Protein AF-A0A1I2UUM0-F1 (afdb_monomer_lite)

Radius of gyration: 21.73 Å; chains: 1; bounding box: 59×58×29 Å

Secondary structure (DSSP, 8-state):
--HHHHHHHHHHHHHTGGG-S-HHHHHHHHHHHHHTT---SHHHHHHHHHHHHHHHS-TT-----------------

Foldseek 3Di:
DPPVLVVLLVVLCVLCVVVDPDSPVVVVVQVVCVVVVNHDCVVSVVSSVVSVVVVVPPPDPPDPPPPPPDPDDDDDD

InterPro domains:
  IPR021760 Plasmid replication protein C, C-terminal [PF11800] (1-50)

Structure (mmCIF, N/CA/C/O backbone):
data_AF-A0A1I2UUM0-F1
#
_entry.id   AF-A0A1I2UUM0-F1
#
loop_
_atom_site.group_PDB
_atom_site.id
_atom_site.type_symbol
_atom_site.label_atom_id
_atom_site.label_alt_id
_atom_site.label_comp_id
_atom_site.label_asym_id
_atom_site.label_entity_id
_atom_site.label_seq_id
_atom_site.pdbx_PDB_ins_code
_atom_site.Cartn_x
_atom_site.Cartn_y
_atom_site.Cartn_z
_atom_site.occupancy
_atom_site.B_iso_or_equiv
_atom_site.auth_seq_id
_atom_site.auth_comp_id
_atom_site.auth_asym_id
_atom_site.auth_atom_id
_atom_site.pdbx_PDB_model_num
ATOM 1 N N . MET A 1 1 ? -9.659 -7.312 2.217 1.00 65.38 1 MET A N 1
ATOM 2 C CA . MET A 1 1 ? -9.886 -5.887 1.878 1.00 65.38 1 MET A CA 1
ATOM 3 C C . MET A 1 1 ? -11.368 -5.625 1.689 1.00 65.38 1 MET A C 1
ATOM 5 O O . MET A 1 1 ? -12.104 -6.602 1.719 1.00 65.38 1 MET A O 1
ATOM 9 N N . GLY A 1 2 ? -11.831 -4.374 1.675 1.00 77.50 2 GLY A N 1
ATOM 10 C CA . GLY A 1 2 ? -13.074 -4.050 0.953 1.00 77.50 2 GLY A CA 1
ATOM 11 C C . GLY A 1 2 ? -12.785 -4.041 -0.554 1.00 77.50 2 GLY A C 1
ATOM 12 O O . GLY A 1 2 ? -11.611 -4.078 -0.928 1.00 77.50 2 GLY A O 1
ATOM 13 N N . GLU A 1 3 ? -13.807 -4.026 -1.400 1.00 79.38 3 GLU A N 1
ATOM 14 C CA . GLU A 1 3 ? -13.651 -4.150 -2.859 1.00 79.38 3 GLU A CA 1
ATOM 15 C C . GLU A 1 3 ? -12.813 -3.007 -3.456 1.00 79.38 3 GLU A C 1
ATOM 17 O O . GLU A 1 3 ? -11.805 -3.266 -4.115 1.00 79.38 3 GLU A O 1
ATOM 22 N N . ASP A 1 4 ? -13.100 -1.760 -3.069 1.00 80.44 4 ASP A N 1
ATOM 23 C CA . ASP A 1 4 ? -12.345 -0.574 -3.508 1.00 80.44 4 ASP A CA 1
ATOM 24 C C . ASP A 1 4 ? -10.861 -0.658 -3.137 1.00 80.44 4 ASP A C 1
ATOM 26 O O . ASP A 1 4 ? -9.962 -0.389 -3.933 1.00 80.44 4 ASP A O 1
ATOM 30 N N . ALA A 1 5 ? -10.585 -1.091 -1.907 1.00 78.75 5 ALA A N 1
ATOM 31 C CA . ALA A 1 5 ? -9.227 -1.216 -1.403 1.00 78.75 5 ALA A CA 1
ATOM 32 C C . ALA A 1 5 ? -8.420 -2.285 -2.153 1.00 78.75 5 ALA A C 1
ATOM 34 O O . ALA A 1 5 ? -7.209 -2.140 -2.343 1.00 78.75 5 ALA A O 1
ATOM 35 N N . ALA A 1 6 ? -9.084 -3.365 -2.571 1.00 83.88 6 ALA A N 1
ATOM 36 C CA . ALA A 1 6 ? -8.474 -4.390 -3.404 1.00 83.88 6 ALA A CA 1
ATOM 37 C C . ALA A 1 6 ? -8.194 -3.852 -4.814 1.00 83.88 6 ALA A C 1
ATOM 39 O O . ALA A 1 6 ? -7.066 -3.997 -5.285 1.00 83.88 6 ALA A O 1
ATOM 40 N N . ALA A 1 7 ? -9.157 -3.166 -5.436 1.00 84.75 7 ALA A N 1
ATOM 41 C CA . ALA A 1 7 ? -8.992 -2.569 -6.761 1.00 84.75 7 ALA A CA 1
ATOM 42 C C . ALA A 1 7 ? -7.822 -1.569 -6.803 1.00 84.75 7 ALA A C 1
ATOM 44 O O . ALA A 1 7 ? -6.943 -1.686 -7.658 1.00 84.75 7 ALA A O 1
ATOM 45 N N . VAL A 1 8 ? -7.736 -0.660 -5.823 1.00 82.44 8 VAL A N 1
ATOM 46 C CA . VAL A 1 8 ? -6.625 0.307 -5.700 1.00 82.44 8 VAL A CA 1
ATOM 47 C C . VAL A 1 8 ? -5.282 -0.399 -5.524 1.00 82.44 8 VAL A C 1
ATOM 49 O O . VAL A 1 8 ? -4.282 -0.002 -6.117 1.00 82.44 8 VAL A O 1
ATOM 52 N N . THR A 1 9 ? -5.248 -1.463 -4.722 1.00 82.06 9 THR A N 1
ATOM 53 C CA . THR A 1 9 ? -4.022 -2.240 -4.505 1.00 82.06 9 THR A CA 1
ATOM 54 C C . THR A 1 9 ? -3.565 -2.924 -5.795 1.00 82.06 9 THR A C 1
ATOM 56 O O . THR A 1 9 ? -2.375 -2.904 -6.099 1.00 82.06 9 THR A O 1
ATOM 59 N N . ILE A 1 10 ? -4.486 -3.505 -6.569 1.00 84.19 10 ILE A N 1
ATOM 60 C CA . ILE A 1 10 ? -4.159 -4.145 -7.849 1.00 84.19 10 ILE A CA 1
ATOM 61 C C . ILE A 1 10 ? -3.671 -3.106 -8.861 1.00 84.19 10 ILE A C 1
ATOM 63 O O . ILE A 1 10 ? -2.628 -3.321 -9.473 1.00 84.19 10 ILE A O 1
ATOM 67 N N . ALA A 1 11 ? -4.347 -1.960 -8.978 1.00 84.81 11 ALA A N 1
ATOM 68 C CA . ALA A 1 11 ? -3.891 -0.860 -9.827 1.00 84.81 11 ALA A CA 1
ATOM 69 C C . ALA A 1 11 ? -2.465 -0.414 -9.453 1.00 84.81 11 ALA A C 1
ATOM 71 O O . ALA A 1 11 ? -1.614 -0.272 -10.327 1.00 84.81 11 ALA A O 1
ATOM 72 N N . ALA A 1 12 ? -2.166 -0.306 -8.153 1.00 80.69 12 ALA A N 1
ATOM 73 C CA . ALA A 1 12 ? -0.829 0.033 -7.672 1.00 80.69 12 ALA A CA 1
ATOM 74 C C . ALA A 1 12 ? 0.240 -0.999 -8.009 1.00 80.69 12 ALA A C 1
ATOM 76 O O . ALA A 1 12 ? 1.376 -0.628 -8.305 1.00 80.69 12 ALA A O 1
ATOM 77 N N . ILE A 1 13 ? -0.111 -2.282 -7.946 1.00 83.31 13 ILE A N 1
ATOM 78 C CA . ILE A 1 13 ? 0.798 -3.362 -8.317 1.00 83.31 13 ILE A CA 1
ATOM 79 C C . ILE A 1 13 ? 1.112 -3.300 -9.811 1.00 83.31 13 ILE A C 1
ATOM 81 O O . ILE A 1 13 ? 2.276 -3.409 -10.182 1.00 83.31 13 ILE A O 1
ATOM 85 N N . LEU A 1 14 ? 0.094 -3.095 -10.646 1.00 83.81 14 LEU A N 1
ATOM 86 C CA . LEU A 1 14 ? 0.250 -3.012 -12.098 1.00 83.81 14 LEU A CA 1
ATOM 87 C C . LEU A 1 14 ? 1.081 -1.790 -12.507 1.00 83.81 14 LEU A C 1
ATOM 89 O O . LEU A 1 14 ? 2.022 -1.918 -13.284 1.00 83.81 14 LEU A O 1
ATOM 93 N N . GLU A 1 15 ? 0.804 -0.623 -11.926 1.00 80.94 15 GLU A N 1
ATOM 94 C CA . GLU A 1 15 ? 1.522 0.621 -12.236 1.00 80.94 15 GLU A CA 1
ATOM 95 C C . GLU A 1 15 ? 2.992 0.600 -11.781 1.00 80.94 15 GLU A C 1
ATOM 97 O O . GLU A 1 15 ? 3.829 1.326 -12.317 1.00 80.94 15 GLU A O 1
ATOM 102 N N . ARG A 1 16 ? 3.332 -0.254 -10.806 1.00 76.62 16 ARG A N 1
ATOM 103 C CA . ARG A 1 16 ? 4.691 -0.425 -10.268 1.00 76.62 16 ARG A CA 1
ATOM 104 C C . ARG A 1 16 ? 5.258 -1.828 -10.501 1.00 76.62 16 ARG A C 1
ATOM 106 O O . ARG A 1 16 ? 6.138 -2.234 -9.740 1.00 76.62 16 ARG A O 1
ATOM 113 N N . GLN A 1 17 ? 4.795 -2.575 -11.508 1.00 76.88 17 GLN A N 1
ATOM 114 C CA . GLN A 1 17 ? 5.161 -3.995 -11.648 1.00 76.88 17 GLN A CA 1
ATOM 115 C C . GLN A 1 17 ? 6.681 -4.227 -11.659 1.00 76.88 17 GLN A C 1
ATOM 117 O O . GLN A 1 17 ? 7.168 -5.183 -11.068 1.00 76.88 17 GLN A O 1
ATOM 122 N N . GLU A 1 18 ? 7.441 -3.305 -12.253 1.00 76.06 18 GLU A N 1
ATOM 123 C CA . GLU A 1 18 ? 8.902 -3.393 -12.376 1.00 76.06 18 GLU A CA 1
ATOM 124 C C . GLU A 1 18 ? 9.634 -3.150 -11.048 1.00 76.06 18 GLU A C 1
ATOM 126 O O . GLU A 1 18 ? 10.788 -3.532 -10.879 1.00 76.06 18 GLU A O 1
ATOM 131 N N . GLN A 1 19 ? 8.961 -2.519 -10.084 1.00 74.38 19 GLN A N 1
ATOM 132 C CA . GLN A 1 19 ? 9.508 -2.187 -8.767 1.00 74.38 19 GLN A CA 1
ATOM 133 C C . GLN A 1 19 ? 9.012 -3.135 -7.667 1.00 74.38 19 GLN A C 1
ATOM 135 O O . GLN A 1 19 ? 9.513 -3.082 -6.542 1.00 74.38 19 GLN A O 1
ATOM 140 N N . ILE A 1 20 ? 8.023 -3.986 -7.956 1.00 75.12 20 ILE A N 1
ATOM 141 C CA . ILE A 1 20 ? 7.431 -4.916 -6.992 1.00 75.12 20 ILE A CA 1
ATOM 142 C C . ILE A 1 20 ? 7.946 -6.322 -7.278 1.00 75.12 20 ILE A C 1
ATOM 144 O O . ILE A 1 20 ? 7.469 -7.024 -8.161 1.00 75.12 20 ILE A O 1
ATOM 148 N N . THR A 1 21 ? 8.894 -6.766 -6.457 1.00 77.25 21 THR A N 1
ATOM 149 C CA . THR A 1 21 ? 9.542 -8.077 -6.601 1.00 77.25 21 THR A CA 1
ATOM 150 C C . THR A 1 21 ? 8.588 -9.253 -6.362 1.00 77.25 21 THR A C 1
ATOM 152 O O . THR A 1 21 ? 8.762 -10.317 -6.944 1.00 77.25 21 THR A O 1
ATOM 155 N N . SER A 1 22 ? 7.582 -9.094 -5.491 1.00 83.19 22 SER A N 1
ATOM 156 C CA . SER A 1 22 ? 6.627 -10.165 -5.169 1.00 83.19 22 SER A CA 1
ATOM 157 C C . SER A 1 22 ? 5.208 -9.628 -4.936 1.00 83.19 22 SER A C 1
ATOM 159 O O . SER A 1 22 ? 4.842 -9.288 -3.804 1.00 83.19 22 SER A O 1
ATOM 161 N N . PRO A 1 23 ? 4.375 -9.579 -5.992 1.00 80.75 23 PRO A N 1
ATOM 162 C CA . PRO A 1 23 ? 2.979 -9.152 -5.899 1.00 80.75 23 PRO A CA 1
ATOM 163 C C . PRO A 1 23 ? 2.163 -9.983 -4.898 1.00 80.75 23 PRO A C 1
ATOM 165 O O . PRO A 1 23 ? 1.413 -9.442 -4.086 1.00 80.75 23 PRO A O 1
ATOM 168 N N . GLY A 1 24 ? 2.354 -11.307 -4.910 1.00 84.25 24 GLY A N 1
ATOM 169 C CA . GLY A 1 24 ? 1.633 -12.234 -4.033 1.00 84.25 24 GLY A CA 1
ATOM 170 C C . GLY A 1 24 ? 1.999 -12.076 -2.555 1.00 84.25 24 GLY A C 1
ATOM 171 O O . GLY A 1 24 ? 1.112 -12.058 -1.700 1.00 84.25 24 GLY A O 1
ATOM 172 N N . GLY A 1 25 ? 3.289 -11.892 -2.246 1.00 86.62 25 GLY A N 1
ATOM 173 C CA . GLY A 1 25 ? 3.742 -11.623 -0.878 1.00 86.62 25 GLY A CA 1
ATOM 174 C C . GLY A 1 25 ? 3.180 -10.305 -0.343 1.00 86.62 25 GLY A C 1
ATOM 175 O O . GLY A 1 25 ? 2.700 -10.242 0.789 1.00 86.62 25 GLY A O 1
ATOM 176 N N . TYR A 1 26 ? 3.142 -9.271 -1.187 1.00 83.88 26 TYR A N 1
ATOM 177 C CA . TYR A 1 26 ? 2.563 -7.978 -0.832 1.00 83.88 26 TYR A CA 1
ATOM 178 C C . TYR A 1 26 ? 1.061 -8.079 -0.515 1.00 83.88 26 TYR A C 1
ATOM 180 O O . TYR A 1 26 ? 0.620 -7.585 0.527 1.00 83.88 26 TYR A O 1
ATOM 188 N N . LEU A 1 27 ? 0.284 -8.790 -1.343 1.00 84.06 27 LEU A N 1
ATOM 189 C CA . LEU A 1 27 ? -1.145 -9.035 -1.104 1.00 84.06 27 LEU A CA 1
ATOM 190 C C . LEU A 1 27 ? -1.410 -9.811 0.194 1.00 84.06 27 LEU A C 1
ATOM 192 O O . LEU A 1 27 ? -2.383 -9.516 0.899 1.00 84.06 27 LEU A O 1
ATOM 196 N N . ARG A 1 28 ? -0.545 -10.770 0.546 1.00 87.31 28 ARG A N 1
ATOM 197 C CA . ARG A 1 28 ? -0.663 -11.520 1.804 1.00 87.31 28 ARG A CA 1
ATOM 198 C C . ARG A 1 28 ? -0.442 -10.617 3.014 1.00 87.31 28 ARG A C 1
ATOM 200 O O . ARG A 1 28 ? -1.336 -10.513 3.848 1.00 87.31 28 ARG A O 1
ATOM 207 N N . THR A 1 29 ? 0.647 -9.851 3.026 1.00 85.50 29 THR A N 1
ATOM 208 C CA . THR A 1 29 ? 0.942 -8.865 4.082 1.00 85.50 29 THR A CA 1
ATOM 209 C C . THR A 1 29 ? -0.163 -7.819 4.230 1.00 85.50 29 THR A C 1
ATOM 211 O O . THR A 1 29 ? -0.448 -7.332 5.325 1.00 85.50 29 THR A O 1
ATOM 214 N N . LEU A 1 30 ? -0.789 -7.430 3.123 1.00 83.12 30 LEU A N 1
ATOM 215 C CA . LEU A 1 30 ? -1.934 -6.532 3.130 1.00 83.12 30 LEU A CA 1
ATOM 216 C C . LEU A 1 30 ? -3.168 -7.200 3.758 1.00 83.12 30 LEU A C 1
ATOM 218 O O . LEU A 1 30 ? -3.801 -6.622 4.646 1.00 83.12 30 LEU A O 1
ATOM 222 N N . THR A 1 31 ? -3.483 -8.428 3.357 1.00 84.62 31 THR A N 1
ATOM 223 C CA . THR A 1 31 ? -4.594 -9.200 3.928 1.00 84.62 31 THR A CA 1
ATOM 224 C C . THR A 1 31 ? -4.413 -9.424 5.430 1.00 84.62 31 THR A C 1
ATOM 226 O O . THR A 1 31 ? -5.371 -9.243 6.186 1.00 84.62 31 THR A O 1
ATOM 229 N N . ASP A 1 32 ? -3.191 -9.722 5.868 1.00 88.06 32 ASP A N 1
ATOM 230 C CA . ASP A 1 32 ? -2.839 -9.892 7.279 1.00 88.06 32 ASP A CA 1
ATOM 231 C C . ASP A 1 32 ? -3.007 -8.582 8.060 1.00 88.06 32 ASP A C 1
ATOM 233 O O . ASP A 1 32 ? -3.647 -8.567 9.112 1.00 88.06 32 ASP A O 1
ATOM 237 N N . ARG A 1 33 ? -2.567 -7.444 7.502 1.00 83.81 33 ARG A N 1
ATOM 238 C CA . ARG A 1 33 ? -2.823 -6.116 8.089 1.00 83.81 33 ARG A CA 1
ATOM 239 C C . ARG A 1 33 ? -4.310 -5.790 8.199 1.00 83.81 33 ARG A C 1
ATOM 241 O O . ARG A 1 33 ? -4.726 -5.196 9.191 1.00 83.81 33 ARG A O 1
ATOM 248 N N . LYS A 1 34 ? -5.143 -6.193 7.229 1.00 83.44 34 LYS A N 1
ATOM 249 C CA . LYS A 1 34 ? -6.601 -6.016 7.360 1.00 83.44 34 LYS A CA 1
ATOM 250 C C . LYS A 1 34 ? -7.147 -6.864 8.498 1.00 83.44 34 LYS A C 1
ATOM 252 O O . LYS A 1 34 ? -7.953 -6.362 9.274 1.00 83.44 34 LYS A O 1
ATOM 257 N N . ARG A 1 35 ? -6.739 -8.133 8.583 1.00 84.31 35 ARG A N 1
ATOM 258 C CA . ARG A 1 35 ? -7.168 -9.034 9.664 1.00 84.31 35 ARG A CA 1
ATOM 259 C C . ARG A 1 35 ? -6.777 -8.487 11.037 1.00 84.31 35 ARG A C 1
ATOM 261 O O . ARG A 1 35 ? -7.562 -8.600 11.965 1.00 84.31 35 ARG A O 1
ATOM 268 N N . ALA A 1 36 ? -5.623 -7.832 11.129 1.00 87.12 36 ALA A N 1
ATOM 269 C CA . ALA A 1 36 ? -5.158 -7.149 12.332 1.00 87.12 36 ALA A CA 1
ATOM 270 C C . ALA A 1 36 ? -5.835 -5.786 12.598 1.00 87.12 36 ALA A C 1
ATOM 272 O O . ALA A 1 36 ? -5.514 -5.140 13.589 1.00 87.12 36 ALA A O 1
ATOM 273 N N . GLY A 1 37 ? -6.721 -5.302 11.718 1.00 83.62 37 GLY A N 1
ATOM 274 C CA . GLY A 1 37 ? -7.361 -3.986 11.848 1.00 83.62 37 GLY A CA 1
ATOM 275 C C . GLY A 1 37 ? -6.431 -2.789 11.602 1.00 83.62 37 GLY A C 1
ATOM 276 O O . GLY A 1 37 ? -6.842 -1.650 11.782 1.00 83.62 37 GLY A O 1
ATOM 277 N N . THR A 1 38 ? -5.192 -3.020 11.158 1.00 81.75 38 THR A N 1
ATOM 278 C CA . THR A 1 38 ? -4.161 -1.985 10.942 1.00 81.75 38 THR A CA 1
ATOM 279 C C . THR A 1 38 ? -3.986 -1.608 9.473 1.00 81.75 38 THR A C 1
ATOM 281 O O . THR A 1 38 ? -3.074 -0.864 9.103 1.00 81.75 38 THR A O 1
ATOM 284 N N . TYR A 1 39 ? -4.841 -2.130 8.595 1.00 79.75 39 TYR A N 1
ATOM 285 C CA . TYR A 1 39 ? -4.809 -1.766 7.189 1.00 79.75 39 TYR A CA 1
ATOM 286 C C . TYR A 1 39 ? -5.304 -0.336 6.976 1.00 79.75 39 TYR A C 1
ATOM 288 O O . TYR A 1 39 ? -6.420 0.011 7.352 1.00 79.75 39 TYR A O 1
ATOM 296 N N . SER A 1 40 ? -4.490 0.460 6.288 1.00 76.06 40 SER A N 1
ATOM 297 C CA . SER A 1 40 ? -4.855 1.791 5.822 1.00 76.06 40 SER A CA 1
ATOM 298 C C . SER A 1 40 ? -4.537 1.928 4.338 1.00 76.06 40 SER A C 1
ATOM 300 O O . SER A 1 40 ? -3.501 1.454 3.864 1.00 76.06 40 SER A O 1
ATOM 302 N N . LEU A 1 41 ? -5.433 2.598 3.614 1.00 76.25 41 LEU A N 1
ATOM 303 C CA . LEU A 1 41 ? -5.246 2.955 2.208 1.00 76.25 41 LEU A CA 1
ATOM 304 C C . LEU A 1 41 ? -4.298 4.142 2.019 1.00 76.25 41 LEU A C 1
ATOM 306 O O . LEU A 1 41 ? -3.697 4.267 0.955 1.00 76.25 41 LEU A O 1
ATOM 310 N N . GLY A 1 42 ? -4.115 4.983 3.041 1.00 80.06 42 GLY A N 1
ATOM 311 C CA . GLY A 1 42 ? -3.251 6.166 2.968 1.00 80.06 42 GLY A CA 1
ATOM 312 C C . GLY A 1 42 ? -1.822 5.855 2.491 1.00 80.06 42 GLY A C 1
ATOM 313 O O . GLY A 1 42 ? -1.366 6.472 1.528 1.00 80.06 42 GLY A O 1
ATOM 314 N N . PRO A 1 43 ? -1.127 4.858 3.076 1.00 76.75 43 PRO A N 1
ATOM 315 C CA . PRO A 1 43 ? 0.204 4.443 2.627 1.00 76.75 43 PRO A CA 1
ATOM 316 C C . PRO A 1 43 ? 0.237 3.900 1.192 1.00 76.75 43 PRO A C 1
ATOM 318 O O . PRO A 1 43 ? 1.207 4.133 0.472 1.00 76.75 43 PRO A O 1
ATOM 321 N N . VAL A 1 44 ? -0.815 3.193 0.760 1.00 78.94 44 VAL A N 1
ATOM 322 C CA . VAL A 1 44 ? -0.917 2.642 -0.604 1.00 78.94 44 VAL A CA 1
ATOM 323 C C . VAL A 1 44 ? -1.069 3.777 -1.620 1.00 78.94 44 VAL A C 1
ATOM 325 O O . VAL A 1 44 ? -0.349 3.820 -2.616 1.00 78.94 44 VAL A O 1
ATOM 328 N N . LEU A 1 45 ? -1.935 4.750 -1.328 1.00 77.56 45 LEU A N 1
ATOM 329 C CA . LEU A 1 45 ? -2.143 5.933 -2.164 1.00 77.56 45 LEU A CA 1
ATOM 330 C C . LEU A 1 45 ? -0.908 6.846 -2.207 1.00 77.56 45 LEU A C 1
ATOM 332 O O . LEU A 1 45 ? -0.561 7.360 -3.269 1.00 77.56 45 LEU A O 1
ATOM 336 N N . GLN A 1 46 ? -0.194 7.017 -1.0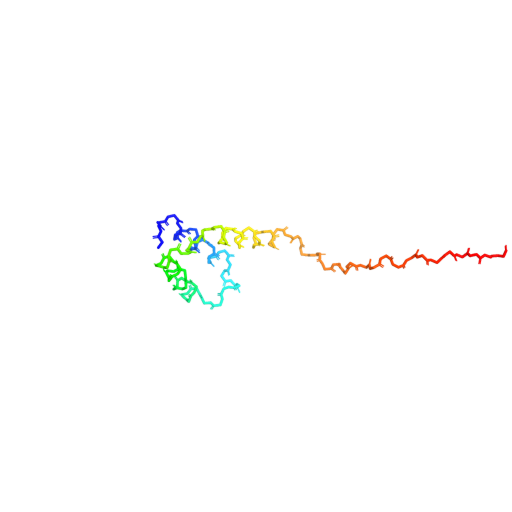89 1.00 80.94 46 GLN A N 1
ATOM 337 C CA . GLN A 1 46 ? 1.080 7.745 -1.089 1.00 80.94 46 GLN A CA 1
ATOM 338 C C . GLN A 1 46 ? 2.145 7.039 -1.929 1.00 80.94 46 GLN A C 1
ATOM 340 O O . GLN A 1 46 ? 2.882 7.700 -2.662 1.00 80.94 46 GLN A O 1
ATOM 345 N N . ALA A 1 47 ? 2.234 5.710 -1.845 1.00 77.69 47 ALA A N 1
ATOM 346 C CA . ALA A 1 47 ? 3.150 4.948 -2.683 1.00 77.69 47 ALA A CA 1
ATOM 347 C C . ALA A 1 47 ? 2.809 5.131 -4.170 1.00 77.69 47 ALA A C 1
ATOM 349 O O . ALA A 1 47 ? 3.710 5.388 -4.965 1.00 77.69 47 ALA A O 1
ATOM 350 N N . LEU A 1 48 ? 1.533 5.088 -4.550 1.00 73.25 48 LEU A N 1
ATOM 351 C CA . LEU A 1 48 ? 1.082 5.392 -5.912 1.00 73.25 48 LEU A CA 1
ATOM 352 C C . LEU A 1 48 ? 1.491 6.797 -6.369 1.00 73.25 48 LEU A C 1
ATOM 354 O O . LEU A 1 48 ? 2.160 6.948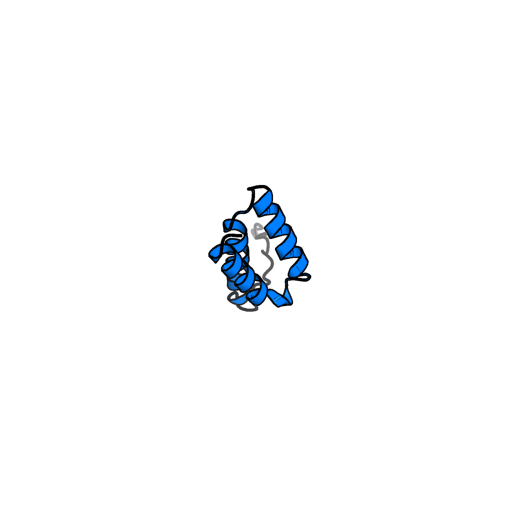 -7.389 1.00 73.25 48 LEU A O 1
ATOM 358 N N . ASN A 1 49 ? 1.180 7.820 -5.571 1.00 79.50 49 ASN A N 1
ATOM 359 C CA . ASN A 1 49 ? 1.479 9.211 -5.910 1.00 79.50 49 ASN A CA 1
ATOM 360 C C . ASN A 1 49 ? 2.993 9.437 -6.087 1.00 79.50 49 ASN A C 1
ATOM 362 O O . ASN A 1 49 ? 3.427 9.999 -7.087 1.00 79.50 49 ASN A O 1
ATOM 366 N N . ARG A 1 50 ? 3.826 8.872 -5.200 1.00 75.06 50 ARG A N 1
ATOM 367 C CA . ARG A 1 50 ? 5.294 8.911 -5.345 1.00 75.06 50 ARG A CA 1
ATOM 368 C C . ARG A 1 50 ? 5.795 8.211 -6.612 1.00 75.06 50 ARG A C 1
ATOM 370 O O . ARG A 1 50 ? 6.823 8.619 -7.134 1.00 75.06 50 ARG A O 1
ATOM 377 N N . ALA A 1 51 ? 5.117 7.162 -7.086 1.00 73.31 51 ALA A N 1
ATOM 378 C CA . ALA A 1 51 ? 5.496 6.469 -8.328 1.00 73.31 51 ALA A CA 1
ATOM 379 C C . ALA A 1 51 ? 5.252 7.379 -9.511 1.00 73.31 51 ALA A C 1
ATOM 381 O O . ALA A 1 51 ? 6.149 7.632 -10.305 1.00 73.31 51 ALA A O 1
ATOM 382 N N . ARG A 1 52 ? 4.031 7.902 -9.567 1.00 76.19 52 ARG A N 1
ATOM 383 C CA . ARG A 1 52 ? 3.586 8.768 -10.639 1.00 76.19 52 ARG A CA 1
ATOM 384 C C . ARG A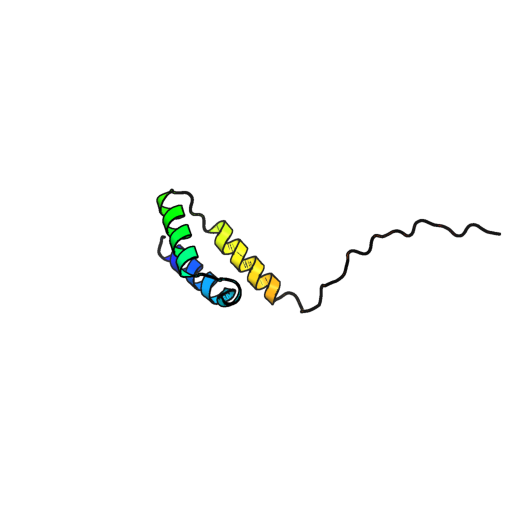 1 52 ? 4.418 10.046 -10.696 1.00 76.19 52 ARG A C 1
ATOM 386 O O . ARG A 1 52 ? 4.845 10.440 -11.771 1.00 76.19 52 ARG A O 1
ATOM 393 N N . LEU A 1 53 ? 4.729 10.648 -9.547 1.00 77.50 53 LEU A N 1
ATOM 394 C CA . LEU A 1 53 ? 5.640 11.792 -9.461 1.00 77.50 53 LEU A CA 1
ATOM 395 C C . LEU A 1 53 ? 7.067 11.439 -9.902 1.00 77.50 53 LEU A C 1
ATOM 397 O O . LEU A 1 53 ? 7.707 12.260 -10.546 1.00 77.50 53 LEU A O 1
ATOM 401 N N . ALA A 1 54 ? 7.562 10.234 -9.603 1.00 72.38 54 ALA A N 1
ATOM 402 C CA . ALA A 1 54 ? 8.871 9.783 -10.079 1.00 72.38 54 ALA A CA 1
ATOM 403 C C . ALA A 1 54 ? 8.897 9.523 -11.598 1.00 72.38 54 ALA A C 1
ATOM 405 O O . ALA A 1 54 ? 9.928 9.741 -12.221 1.00 72.38 54 ALA A O 1
ATOM 406 N N . G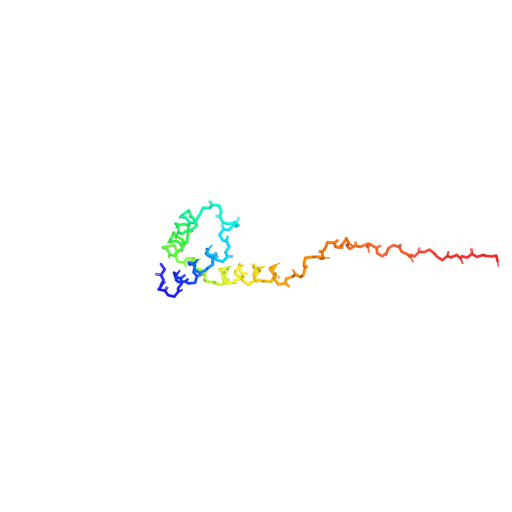LN A 1 55 ? 7.780 9.094 -12.194 1.00 68.75 55 GLN A N 1
ATOM 407 C CA . GLN A 1 55 ? 7.635 8.929 -13.647 1.00 68.75 55 GLN A CA 1
ATOM 408 C C . GLN A 1 55 ? 7.472 10.273 -14.376 1.00 68.75 55 GLN A C 1
ATOM 410 O O . GLN A 1 55 ? 7.985 10.443 -15.476 1.00 68.75 55 GLN A O 1
ATOM 415 N N . LEU A 1 56 ? 6.759 11.225 -13.764 1.00 70.25 56 LEU A N 1
ATOM 416 C CA . LEU A 1 56 ? 6.551 12.581 -14.290 1.00 70.25 56 LEU A CA 1
ATOM 417 C C . LEU A 1 56 ? 7.759 13.497 -14.067 1.00 70.25 56 LEU A C 1
ATOM 419 O O . LEU A 1 56 ? 7.855 14.544 -14.707 1.00 70.25 56 LEU A O 1
ATOM 423 N N . ALA A 1 57 ? 8.664 13.136 -13.154 1.00 66.75 57 ALA A N 1
ATOM 424 C CA . ALA A 1 57 ? 9.922 13.839 -12.996 1.00 66.75 57 ALA A CA 1
ATOM 425 C C . ALA A 1 57 ? 10.724 13.683 -14.300 1.00 66.75 57 ALA A C 1
ATOM 427 O O . ALA A 1 57 ? 11.020 12.552 -14.697 1.00 66.75 57 ALA A O 1
ATOM 428 N N . PRO A 1 58 ? 11.083 14.788 -14.982 1.00 58.38 58 PRO A N 1
ATOM 429 C CA . PRO A 1 58 ? 11.904 14.699 -16.177 1.00 58.38 58 PRO A CA 1
ATOM 430 C C . PRO A 1 58 ? 13.206 13.978 -15.822 1.00 58.38 58 PRO A C 1
ATOM 432 O O . PRO A 1 58 ? 13.797 14.230 -14.767 1.00 58.38 58 PRO A O 1
ATOM 435 N N . HIS A 1 59 ? 13.629 13.059 -16.692 1.00 54.66 59 HIS A N 1
ATOM 436 C CA . HIS A 1 59 ? 14.873 12.304 -16.576 1.00 54.66 59 HIS A CA 1
ATOM 437 C C . HIS A 1 59 ? 16.066 13.277 -16.529 1.00 54.66 59 HIS A C 1
ATOM 439 O O . HIS A 1 59 ? 16.633 13.614 -17.563 1.00 54.66 59 HIS A O 1
ATOM 445 N N . GLY A 1 60 ? 16.405 13.822 -15.357 1.00 57.72 60 GLY A N 1
ATOM 446 C CA . GLY A 1 60 ? 17.403 14.893 -15.320 1.00 57.72 60 GLY A CA 1
ATOM 447 C C . GLY A 1 60 ? 17.639 15.656 -14.021 1.00 57.72 60 GLY A C 1
ATOM 448 O O . GLY A 1 60 ? 18.486 16.540 -14.033 1.00 57.72 60 GLY A O 1
ATOM 449 N N . PHE A 1 61 ? 16.998 15.345 -12.891 1.00 57.69 61 PHE A N 1
ATOM 450 C CA . PHE A 1 61 ? 17.381 15.968 -11.611 1.00 57.69 61 PHE A CA 1
ATOM 451 C C . PHE A 1 61 ? 18.259 15.046 -10.763 1.00 57.69 61 PHE A C 1
ATOM 453 O O . PHE A 1 61 ? 17.897 14.618 -9.672 1.00 57.69 61 PHE A O 1
ATOM 460 N N . SER A 1 62 ? 19.458 14.782 -11.283 1.00 57.53 62 SER A N 1
ATOM 461 C CA . SER A 1 62 ? 20.624 14.385 -10.490 1.00 57.53 62 SER A CA 1
ATOM 462 C C . SER A 1 62 ? 21.563 15.588 -10.384 1.00 57.53 62 SER A C 1
ATOM 464 O O . SER A 1 62 ? 22.625 15.623 -10.998 1.00 57.53 62 SER A O 1
ATOM 466 N N . GLY A 1 63 ? 21.141 16.617 -9.650 1.00 52.06 63 GLY A N 1
ATOM 467 C CA . GLY A 1 63 ? 22.006 17.730 -9.270 1.00 52.06 63 GLY A CA 1
ATOM 468 C C . GLY A 1 63 ? 22.436 17.554 -7.815 1.00 52.06 63 GLY A C 1
ATOM 469 O O . GLY A 1 63 ? 21.555 17.484 -6.955 1.00 52.06 63 GLY A O 1
ATOM 470 N N . PRO A 1 64 ? 23.739 17.474 -7.493 1.00 52.91 64 PRO A N 1
ATOM 471 C CA . PRO A 1 64 ? 24.159 17.543 -6.107 1.0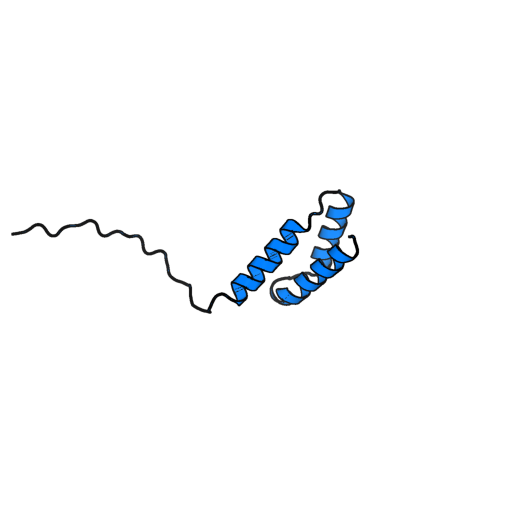0 52.91 64 PRO A CA 1
ATOM 472 C C . PRO A 1 64 ? 23.782 18.932 -5.593 1.00 52.91 64 PRO A C 1
ATOM 474 O O . PRO A 1 64 ? 24.033 19.935 -6.260 1.00 52.91 64 PRO A O 1
ATOM 477 N N . LEU A 1 65 ? 23.175 18.987 -4.408 1.00 56.72 65 LEU A N 1
ATOM 478 C CA . LEU A 1 65 ? 23.062 20.206 -3.615 1.00 56.72 65 LEU A CA 1
ATOM 479 C C . LEU A 1 65 ? 24.491 20.689 -3.330 1.00 56.72 65 LEU A C 1
ATOM 481 O O . LEU A 1 65 ? 25.115 20.308 -2.337 1.00 56.72 65 LEU A O 1
ATOM 485 N N . ALA A 1 66 ? 25.046 21.446 -4.275 1.00 51.84 66 ALA A N 1
ATOM 486 C CA . ALA A 1 66 ? 26.341 22.073 -4.168 1.00 51.84 66 ALA A CA 1
ATOM 487 C C . ALA A 1 66 ? 26.239 23.065 -3.017 1.00 51.84 66 ALA A C 1
ATOM 489 O O . ALA A 1 66 ? 25.560 24.088 -3.098 1.00 51.84 66 ALA A O 1
ATOM 490 N N . ARG A 1 67 ? 26.875 22.682 -1.910 1.00 51.31 67 ARG A N 1
ATOM 491 C CA . ARG A 1 67 ? 27.139 23.525 -0.754 1.00 51.31 67 ARG A CA 1
ATOM 492 C C . ARG A 1 67 ? 27.550 24.908 -1.248 1.00 51.31 67 ARG A C 1
ATOM 494 O O . ARG A 1 67 ? 28.558 25.041 -1.938 1.00 51.31 67 ARG A O 1
ATOM 501 N N . SER A 1 68 ? 26.789 25.924 -0.860 1.00 51.09 68 SER A N 1
ATOM 502 C CA . SER A 1 68 ? 27.178 27.324 -0.965 1.00 51.09 68 SER A CA 1
ATOM 503 C C . SER A 1 68 ? 28.332 27.597 0.007 1.00 51.09 68 SER A C 1
ATOM 505 O O . SER A 1 68 ? 28.160 28.223 1.050 1.00 51.09 68 SER A O 1
ATOM 507 N N . THR A 1 69 ? 29.519 27.078 -0.293 1.00 60.31 69 THR A N 1
ATOM 508 C CA . THR A 1 69 ? 30.772 27.553 0.293 1.00 60.31 69 THR A CA 1
ATOM 509 C C . THR A 1 69 ? 31.334 28.587 -0.667 1.00 60.31 69 THR A C 1
ATOM 511 O O . THR A 1 69 ? 32.002 28.251 -1.639 1.00 60.31 69 THR A O 1
ATOM 514 N N . GLY A 1 70 ? 30.992 29.844 -0.419 1.00 52.41 70 GLY A N 1
ATOM 515 C CA . GLY A 1 70 ? 31.456 30.989 -1.196 1.00 52.41 70 GLY A CA 1
ATOM 516 C C . GLY A 1 70 ? 31.528 32.247 -0.341 1.00 52.41 70 GLY A C 1
ATOM 517 O O . GLY A 1 70 ? 31.149 33.316 -0.793 1.00 52.41 70 GLY A O 1
ATOM 518 N N . SER A 1 71 ? 31.960 32.107 0.916 1.00 58.22 71 SER A N 1
ATOM 519 C CA . SER A 1 71 ? 32.377 33.227 1.760 1.00 58.22 71 SER A CA 1
ATOM 520 C C . SER A 1 71 ? 33.898 33.252 1.791 1.00 58.22 71 SER A C 1
ATOM 522 O O . SER A 1 71 ? 34.523 32.721 2.709 1.00 58.22 71 SER A O 1
ATOM 524 N N . THR A 1 72 ? 34.514 33.844 0.774 1.00 57.75 72 THR A N 1
ATOM 525 C CA . THR A 1 72 ? 35.864 34.397 0.920 1.00 57.75 72 THR A CA 1
ATOM 526 C C . THR A 1 72 ? 35.988 35.586 -0.020 1.00 57.75 72 THR A C 1
ATOM 528 O O . THR A 1 72 ? 36.039 35.441 -1.237 1.00 57.75 72 THR A O 1
ATOM 531 N N . ALA A 1 73 ? 35.941 36.773 0.577 1.00 62.03 73 ALA A N 1
ATOM 532 C CA . ALA A 1 73 ? 36.201 38.039 -0.082 1.00 62.03 73 ALA A CA 1
ATOM 533 C C . ALA A 1 73 ? 37.659 38.086 -0.570 1.00 62.03 73 ALA A C 1
ATOM 535 O O . ALA A 1 73 ? 38.550 37.711 0.196 1.00 62.03 73 ALA A O 1
ATOM 536 N N . PRO A 1 74 ? 37.946 38.601 -1.776 1.00 55.00 74 PRO A N 1
ATOM 537 C CA . PRO A 1 74 ? 39.266 39.126 -2.056 1.00 55.00 74 PRO A CA 1
ATOM 538 C C . PRO A 1 74 ? 39.356 40.518 -1.424 1.00 55.00 74 PRO A C 1
ATOM 540 O O . PRO A 1 74 ? 38.851 41.502 -1.960 1.00 55.00 74 PRO A O 1
ATOM 543 N N . VAL A 1 75 ? 39.978 40.588 -0.247 1.00 62.19 75 VAL A N 1
ATOM 544 C CA . VAL A 1 75 ? 40.660 41.812 0.167 1.00 62.19 75 VAL A CA 1
ATOM 545 C C . VAL A 1 75 ? 41.988 41.847 -0.583 1.00 62.19 75 VAL A C 1
ATOM 547 O O . VAL A 1 75 ? 42.716 40.854 -0.538 1.00 62.19 75 VAL A O 1
ATOM 550 N N . GLN A 1 76 ? 42.253 42.981 -1.241 1.00 45.50 76 GLN A N 1
ATOM 551 C CA . GLN A 1 76 ? 43.559 43.592 -1.553 1.00 45.50 76 GLN A CA 1
ATOM 552 C C . GLN A 1 76 ? 43.806 43.946 -3.024 1.00 45.50 76 GLN A C 1
ATOM 554 O O . GLN A 1 76 ? 43.2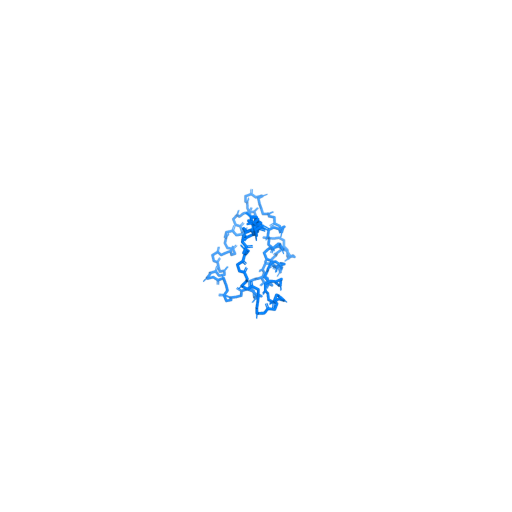58 43.294 -3.919 1.00 45.50 76 GLN A O 1
ATOM 559 N N . PRO A 1 77 ? 44.695 44.928 -3.280 1.00 66.25 77 PRO A N 1
ATOM 560 C CA . PRO A 1 77 ? 45.522 45.701 -2.325 1.00 66.25 77 PRO A CA 1
ATOM 561 C C . PRO A 1 77 ? 44.894 46.991 -1.792 1.00 66.25 77 PRO A C 1
ATOM 563 O O . PRO A 1 77 ? 44.154 47.659 -2.544 1.00 66.25 77 PRO A O 1
#

Sequence (77 aa):
MGEDAAAVTIAAILERQEQITSPGGYLRTLTDRKRAGTYSLGPVLQALNRARLAQLAPHGFSGPLARSTGSTAPVQP

pLDDT: mean 73.54, std 11.48, range [45.5, 88.06]

Organism: NCBI:txid582675